Protein AF-A0A1I3L543-F1 (afdb_monomer)

Nearest PDB structures (foldseek):
  2xwn-assembly1_B  TM=4.680E-01  e=5.857E+00  Mycobacterium tuberculosis H37Rv
  4hhp-assembly1_A  TM=3.490E-01  e=5.857E+00  Trypanosoma cruzi
  3q37-assembly2_D  TM=3.887E-01  e=9.594E+00  Trypanosoma brucei brucei
  8xgm-assembly1_C  TM=2.725E-01  e=7.047E+00  Homo sapiens
  3q37-assembly1_A  TM=3.599E-01  e=8.480E+00  Trypanosoma brucei brucei

pLDDT: mean 88.29, std 12.05, range [41.5, 97.25]

Foldseek 3Di:
DPPPPVPDDPVVVLVVCLVPDQEEEAEPAQQAQDPPRRGGDCPSVVSVVVLVCQCPPNDPSSVNHDYAYEYQDPCPCCVPPVVCPPPDYHHQVPDPLSVQQVVQVVCCVSVVDDDPHSVQVSVLVVVLVVCQCVLCVVVPHDSVDDDPVVVVVSSVVCVVPDDRDD

Mean predicted aligned error: 6.09 Å

Solvent-accessible surface area (backbone atoms only — not comparable to full-atom values): 9902 Å² total; per-residue (Å²): 130,92,73,92,50,92,89,59,56,75,65,57,53,47,51,50,52,54,72,73,50,57,70,46,78,46,62,58,55,71,54,56,61,40,94,85,80,65,47,56,56,56,61,54,60,50,53,49,50,51,48,50,45,39,31,73,73,43,58,81,78,34,48,67,42,45,79,48,41,34,27,39,48,69,71,55,58,50,79,82,43,55,88,55,65,89,60,84,63,48,52,28,72,78,38,67,64,51,44,49,37,53,51,50,55,51,48,32,66,77,67,70,48,95,64,81,53,56,68,58,53,47,48,51,52,52,52,48,63,68,47,38,54,58,60,22,49,79,69,76,38,57,65,93,68,55,54,68,72,58,46,53,50,50,53,54,52,49,61,72,70,50,73,80,79,132

Secondary structure (DSSP, 8-state):
-----TTS-HHHHHHHHHHH-SEEEEE----SBPTTT--B--HHHHHHHHHHHHHHHS-HHHHT-EEEEEESSTTGGGGT-GGGTTS-EEE-TT-HHHHHHHHHHHHHHHH------HHHHHHHHHHHHHHHHHHHHHTT--TTS--HHHHHHHHHHHHHHSPPP-

Radius of gyration: 18.08 Å; Cα contacts (8 Å, |Δi|>4): 144; chains: 1; bounding box: 43×38×47 Å

Structure (mmCIF, N/CA/C/O backbone):
data_AF-A0A1I3L543-F1
#
_entry.id   AF-A0A1I3L543-F1
#
loop_
_atom_site.group_PDB
_atom_site.id
_atom_site.type_symbol
_atom_site.label_atom_id
_atom_site.label_alt_id
_atom_site.label_comp_id
_atom_site.label_asym_id
_atom_site.label_entity_id
_atom_site.label_seq_id
_atom_site.pdbx_PDB_ins_code
_atom_site.Cartn_x
_atom_site.Cartn_y
_atom_site.Cartn_z
_atom_site.occupancy
_atom_site.B_iso_or_equiv
_atom_site.auth_seq_id
_atom_site.auth_comp_id
_atom_site.auth_asym_id
_atom_site.auth_atom_id
_atom_site.pdbx_PDB_model_num
ATOM 1 N N . MET A 1 1 ? 3.046 9.656 -5.826 1.00 45.69 1 MET A N 1
ATOM 2 C CA . MET A 1 1 ? 4.264 9.902 -6.624 1.00 45.69 1 MET A CA 1
ATOM 3 C C . MET A 1 1 ? 5.334 10.471 -5.710 1.00 45.69 1 MET A C 1
ATOM 5 O O . MET A 1 1 ? 5.069 11.478 -5.062 1.00 45.69 1 MET A O 1
ATOM 9 N N . GLU A 1 2 ? 6.501 9.827 -5.621 1.00 41.50 2 GLU A N 1
ATOM 10 C CA . GLU A 1 2 ? 7.714 10.451 -5.071 1.00 41.50 2 GLU A CA 1
ATOM 11 C C . GLU A 1 2 ? 8.194 11.499 -6.085 1.00 41.50 2 GLU A C 1
ATOM 13 O O . GLU A 1 2 ? 8.937 11.207 -7.014 1.00 41.50 2 GLU A O 1
ATOM 18 N N . LEU A 1 3 ? 7.694 12.726 -5.948 1.00 44.38 3 LEU A N 1
ATOM 19 C CA . LEU A 1 3 ? 8.369 13.895 -6.497 1.00 44.38 3 LEU A CA 1
ATOM 20 C C . LEU A 1 3 ? 9.507 14.210 -5.532 1.00 44.38 3 LEU A C 1
ATOM 22 O O . LEU A 1 3 ? 9.239 14.576 -4.385 1.00 44.38 3 LEU A O 1
ATOM 26 N N . ASP A 1 4 ? 10.758 14.064 -5.957 1.00 45.69 4 ASP A N 1
ATOM 27 C CA . ASP A 1 4 ? 11.916 14.554 -5.204 1.00 45.69 4 ASP A CA 1
ATOM 28 C C . ASP A 1 4 ? 12.038 16.076 -5.385 1.00 45.69 4 ASP A C 1
ATOM 30 O O . ASP A 1 4 ? 12.954 16.604 -6.004 1.00 45.69 4 ASP A O 1
ATOM 34 N N . ASP A 1 5 ? 11.011 16.797 -4.933 1.00 52.97 5 ASP A N 1
ATOM 35 C CA . ASP A 1 5 ? 11.056 18.247 -4.811 1.00 52.97 5 ASP A CA 1
ATOM 36 C C . ASP A 1 5 ? 11.827 18.587 -3.529 1.00 52.97 5 ASP A C 1
ATOM 38 O O . ASP A 1 5 ? 11.362 18.281 -2.421 1.00 52.97 5 ASP A O 1
ATOM 42 N N . GLY A 1 6 ? 13.023 19.161 -3.691 1.00 54.59 6 GLY A N 1
ATOM 43 C CA . GLY A 1 6 ? 13.971 19.485 -2.618 1.00 54.59 6 GLY A CA 1
ATOM 44 C C . GLY A 1 6 ? 13.483 20.555 -1.632 1.00 54.59 6 GLY A C 1
ATOM 45 O O . GLY A 1 6 ? 14.184 20.857 -0.669 1.00 54.59 6 GLY A O 1
ATOM 46 N N . GLY A 1 7 ? 12.291 21.124 -1.848 1.00 60.25 7 GLY A N 1
ATOM 47 C CA . GLY A 1 7 ? 11.658 22.086 -0.943 1.00 60.25 7 GLY A CA 1
ATOM 48 C C . GLY A 1 7 ? 10.804 21.478 0.178 1.00 60.25 7 GLY A C 1
ATOM 49 O O . GLY A 1 7 ? 10.490 22.185 1.134 1.00 60.25 7 GLY A O 1
ATOM 50 N N . GLN A 1 8 ? 10.421 20.197 0.098 1.00 72.19 8 GLN A N 1
ATOM 51 C CA . GLN A 1 8 ? 9.492 19.576 1.053 1.00 72.19 8 GLN A CA 1
ATOM 52 C C . GLN A 1 8 ? 10.060 18.288 1.654 1.00 72.19 8 GLN A C 1
ATOM 54 O O . GLN A 1 8 ? 10.516 17.393 0.937 1.00 72.19 8 GLN A O 1
ATOM 59 N N . THR A 1 9 ? 9.990 18.163 2.983 1.00 86.69 9 THR A N 1
ATOM 60 C CA . THR A 1 9 ? 10.512 16.983 3.677 1.00 86.69 9 THR A CA 1
ATOM 61 C C . THR A 1 9 ? 9.711 15.727 3.313 1.00 86.69 9 THR A C 1
ATOM 63 O O . THR A 1 9 ? 8.515 15.781 3.010 1.00 86.69 9 THR A O 1
ATOM 66 N N . ARG A 1 10 ? 10.354 14.553 3.379 1.00 85.62 10 ARG A N 1
ATOM 67 C CA . ARG A 1 10 ? 9.684 13.255 3.160 1.00 85.62 10 ARG A CA 1
ATOM 68 C C . ARG A 1 10 ? 8.487 13.059 4.099 1.00 85.62 10 ARG A C 1
ATOM 70 O O . ARG A 1 10 ? 7.485 12.474 3.694 1.00 85.62 10 ARG A O 1
ATOM 77 N N . ILE A 1 11 ? 8.577 13.564 5.332 1.00 90.19 11 ILE A N 1
ATOM 78 C CA . ILE A 1 11 ? 7.502 13.434 6.318 1.00 90.19 11 ILE A CA 1
ATOM 79 C C . ILE A 1 11 ? 6.303 14.335 5.986 1.00 90.19 11 ILE A C 1
ATOM 81 O O . ILE A 1 11 ? 5.166 13.895 6.125 1.00 90.19 11 ILE A O 1
ATOM 85 N N . ASP A 1 12 ? 6.521 15.535 5.444 1.00 92.50 12 ASP A N 1
ATOM 86 C CA . ASP A 1 12 ? 5.420 16.413 5.023 1.00 92.50 12 ASP A CA 1
ATOM 87 C C . ASP A 1 12 ? 4.647 15.823 3.837 1.00 92.50 12 ASP A C 1
ATOM 89 O O . ASP A 1 12 ? 3.415 15.864 3.809 1.00 92.50 12 ASP A O 1
ATOM 93 N N . LYS A 1 13 ? 5.360 15.199 2.889 1.00 90.50 13 LYS A N 1
ATOM 94 C CA . LYS A 1 13 ? 4.741 14.451 1.781 1.00 90.50 13 LYS A CA 1
ATOM 95 C C . LYS A 1 13 ? 3.876 13.307 2.313 1.00 90.50 13 LYS A C 1
ATOM 97 O O . LYS A 1 13 ? 2.746 13.126 1.862 1.00 90.50 13 LYS A O 1
ATOM 102 N N . LEU A 1 14 ? 4.371 12.573 3.312 1.00 93.12 14 LEU A N 1
ATOM 103 C CA . LEU A 1 14 ? 3.601 11.523 3.977 1.00 93.12 14 LEU A CA 1
ATOM 104 C C . LEU A 1 14 ? 2.339 12.083 4.652 1.00 93.12 14 LEU A C 1
ATOM 106 O O . LEU A 1 14 ? 1.269 11.497 4.499 1.00 93.12 14 LEU A O 1
ATOM 110 N N . TYR A 1 15 ? 2.428 13.212 5.361 1.00 95.19 15 TYR A N 1
ATOM 111 C CA . TYR A 1 15 ? 1.254 13.850 5.966 1.00 95.19 15 TYR A CA 1
ATOM 112 C C . TYR A 1 15 ? 0.210 14.247 4.922 1.00 95.19 15 TYR A C 1
ATOM 114 O O . TYR A 1 15 ? -0.976 14.002 5.143 1.00 95.19 15 TYR A O 1
ATOM 122 N N . GLY A 1 16 ? 0.636 14.795 3.780 1.00 94.75 16 GLY A N 1
ATOM 123 C CA . GLY A 1 16 ? -0.250 15.094 2.652 1.00 94.75 16 GLY A CA 1
ATOM 124 C C . GLY A 1 16 ? -0.967 13.843 2.139 1.00 94.75 16 GLY A C 1
ATOM 125 O O . GLY A 1 16 ? -2.198 13.795 2.124 1.00 94.75 16 GLY A O 1
ATOM 126 N N . LEU A 1 17 ? -0.210 12.782 1.835 1.00 95.00 17 LEU A N 1
ATOM 127 C CA . LEU A 1 17 ? -0.760 11.504 1.368 1.00 95.00 17 LEU A CA 1
ATOM 128 C C . LEU A 1 17 ? -1.741 10.892 2.373 1.00 95.00 17 LEU A C 1
ATOM 130 O O . LEU A 1 17 ? -2.828 10.459 1.986 1.00 95.00 17 LEU A O 1
ATOM 134 N N . ILE A 1 18 ? -1.389 10.876 3.664 1.00 96.00 18 ILE A N 1
ATOM 135 C CA . ILE A 1 18 ? -2.283 10.406 4.728 1.00 96.00 18 ILE A CA 1
ATOM 136 C C . ILE A 1 18 ? -3.527 11.285 4.784 1.00 96.00 18 ILE A C 1
ATOM 138 O O . ILE A 1 18 ? -4.621 10.748 4.922 1.00 96.00 18 ILE A O 1
ATOM 142 N N . GLY A 1 19 ? -3.400 12.606 4.671 1.00 95.75 19 GLY A N 1
ATOM 143 C CA . GLY A 1 19 ? -4.522 13.540 4.700 1.00 95.75 19 GLY A CA 1
ATOM 144 C C . GLY A 1 19 ? -5.549 13.269 3.599 1.00 95.75 19 GLY A C 1
ATOM 145 O O . GLY A 1 19 ? -6.750 13.252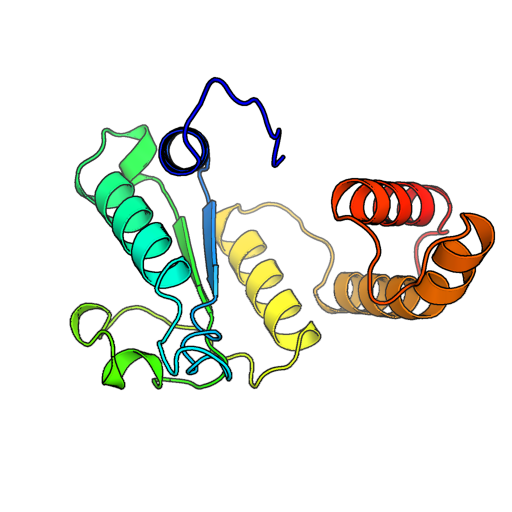 3.885 1.00 95.75 19 GLY A O 1
ATOM 146 N N . GLU A 1 20 ? -5.072 12.993 2.386 1.00 95.12 20 GLU A N 1
ATOM 147 C CA . GLU A 1 20 ? -5.875 12.822 1.168 1.00 95.12 20 GLU A CA 1
ATOM 148 C C . GLU A 1 20 ? -6.433 11.403 0.984 1.00 95.12 20 GLU A C 1
ATOM 150 O O . GLU A 1 20 ? -7.505 11.217 0.400 1.00 95.12 20 GLU A O 1
ATOM 155 N N . CYS A 1 21 ? -5.749 10.373 1.490 1.00 94.62 21 CYS A N 1
ATOM 156 C CA . CYS A 1 21 ? -6.154 8.994 1.243 1.00 94.62 21 CYS A CA 1
ATOM 157 C C . CYS A 1 21 ? -7.307 8.536 2.158 1.00 94.62 21 CYS A C 1
ATOM 159 O O . CYS A 1 21 ? -7.366 8.804 3.362 1.00 94.62 21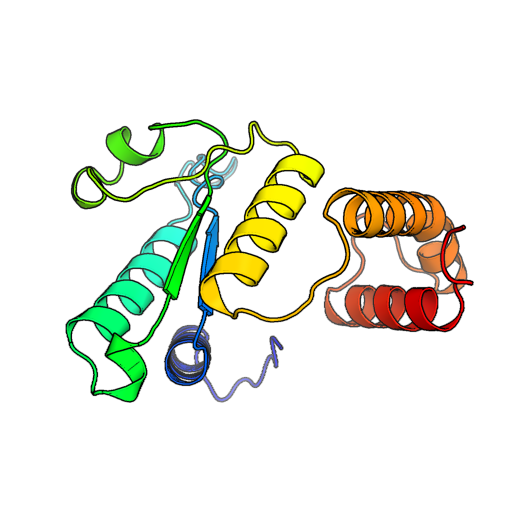 CYS A O 1
ATOM 161 N N . ARG A 1 22 ? -8.256 7.778 1.599 1.00 94.75 22 ARG A N 1
ATOM 162 C CA . ARG A 1 22 ? -9.336 7.132 2.374 1.00 94.75 22 ARG A CA 1
ATOM 163 C C . ARG A 1 22 ? -8.960 5.730 2.861 1.00 94.75 22 ARG A C 1
ATOM 165 O O . ARG A 1 22 ? -9.507 5.247 3.855 1.00 94.75 22 ARG A O 1
ATOM 172 N N . TYR A 1 23 ? -8.063 5.069 2.143 1.00 96.56 23 TYR A N 1
ATOM 173 C CA . TYR A 1 23 ? -7.689 3.675 2.339 1.00 96.56 23 TYR A CA 1
ATOM 174 C C . TYR A 1 23 ? -6.187 3.607 2.605 1.00 96.56 23 TYR A C 1
ATOM 176 O O . TYR A 1 23 ? -5.416 4.135 1.811 1.00 96.56 23 TYR A O 1
ATOM 184 N N . GLY A 1 24 ? -5.796 2.981 3.713 1.00 95.75 24 GLY A N 1
ATOM 185 C CA . GLY A 1 24 ? -4.404 2.694 4.049 1.00 95.75 24 GLY A CA 1
ATOM 186 C C . GLY A 1 24 ? -4.167 1.193 3.997 1.00 95.75 24 GLY A C 1
ATOM 187 O O . GLY A 1 24 ? -4.933 0.431 4.589 1.00 95.75 24 GLY A O 1
ATOM 188 N N . ILE A 1 25 ? -3.132 0.771 3.279 1.00 95.94 25 ILE A N 1
ATOM 189 C CA . ILE A 1 25 ? -2.664 -0.615 3.239 1.00 95.94 25 ILE A CA 1
ATOM 190 C C . ILE A 1 25 ? -1.217 -0.574 3.711 1.00 95.94 25 ILE A C 1
ATOM 192 O O . ILE A 1 25 ? -0.380 0.035 3.051 1.00 95.94 25 ILE A O 1
ATOM 196 N N . HIS A 1 26 ? -0.938 -1.172 4.865 1.00 93.75 26 HIS A N 1
ATOM 197 C CA . HIS A 1 26 ? 0.395 -1.160 5.463 1.00 93.75 26 HIS A CA 1
ATOM 198 C C . HIS A 1 26 ? 0.915 -2.585 5.580 1.00 93.75 26 HIS A C 1
ATOM 200 O O . HIS A 1 26 ? 0.293 -3.417 6.236 1.00 93.75 26 HIS A O 1
ATOM 206 N N . ASP A 1 27 ? 2.062 -2.853 4.965 1.00 92.19 27 ASP A N 1
ATOM 207 C CA . ASP A 1 27 ? 2.781 -4.114 5.109 1.00 92.19 27 ASP A CA 1
ATOM 208 C C . ASP A 1 27 ? 3.914 -3.961 6.138 1.00 92.19 27 ASP A C 1
ATOM 210 O O . ASP A 1 27 ? 4.853 -3.190 5.942 1.00 92.19 27 ASP A O 1
ATOM 214 N N . LEU A 1 28 ? 3.806 -4.679 7.258 1.00 90.44 28 LEU A N 1
ATOM 215 C CA . LEU A 1 28 ? 4.760 -4.656 8.371 1.00 90.44 28 LEU A CA 1
ATOM 216 C C . LEU A 1 28 ? 5.836 -5.748 8.267 1.00 90.44 28 LEU A C 1
ATOM 218 O O . LEU A 1 28 ? 6.602 -5.951 9.208 1.00 90.44 28 LEU A O 1
ATOM 222 N N . SER A 1 29 ? 5.920 -6.450 7.137 1.00 88.12 29 SER A N 1
ATOM 223 C CA . SER A 1 29 ? 6.830 -7.586 6.968 1.00 88.12 29 SER A CA 1
ATOM 224 C C . SER A 1 29 ? 8.301 -7.199 7.117 1.00 88.12 29 SER A C 1
ATOM 226 O O . SER A 1 29 ? 9.078 -7.932 7.729 1.00 88.12 29 SER A O 1
ATOM 228 N N . ARG A 1 30 ? 8.697 -6.025 6.609 1.00 82.25 30 ARG A N 1
ATOM 229 C CA . ARG A 1 30 ? 10.101 -5.580 6.559 1.00 82.25 30 ARG A CA 1
ATOM 230 C C . ARG A 1 30 ? 10.573 -4.903 7.851 1.00 82.25 30 ARG A C 1
ATOM 232 O O . ARG A 1 30 ? 10.971 -3.742 7.843 1.00 82.25 30 ARG A O 1
ATOM 239 N N . THR A 1 31 ? 10.546 -5.646 8.951 1.00 77.25 31 THR A N 1
ATOM 240 C CA . THR A 1 31 ? 11.101 -5.253 10.266 1.00 77.25 31 THR A CA 1
ATOM 241 C C . THR A 1 31 ? 12.381 -6.009 10.627 1.00 77.25 31 THR A C 1
ATOM 243 O O . THR A 1 31 ? 12.775 -6.070 11.789 1.00 77.25 31 THR A O 1
ATOM 246 N N . GLU A 1 32 ? 13.023 -6.612 9.631 1.00 76.94 32 GLU A N 1
ATOM 247 C CA . GLU A 1 32 ? 14.293 -7.320 9.785 1.00 76.94 32 GLU A CA 1
ATOM 248 C C . G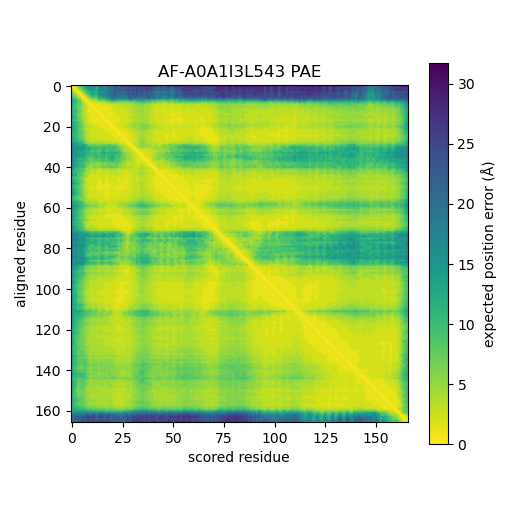LU A 1 32 ? 15.457 -6.335 9.921 1.00 76.94 32 GLU A C 1
ATOM 250 O O . GLU A 1 32 ? 15.354 -5.172 9.515 1.00 76.94 32 GLU A O 1
ATOM 255 N N . LEU A 1 33 ? 16.542 -6.807 10.534 1.00 83.69 33 LEU A N 1
ATOM 256 C CA . LEU A 1 33 ? 17.771 -6.038 10.676 1.00 83.69 33 LEU A CA 1
ATOM 257 C C . LEU A 1 33 ? 18.430 -5.899 9.307 1.00 83.69 33 LEU A C 1
ATOM 259 O O . LEU A 1 33 ? 18.473 -6.860 8.542 1.00 83.69 33 LEU A O 1
ATOM 263 N N . ASP A 1 34 ? 18.935 -4.712 8.998 1.00 81.94 34 ASP A N 1
ATOM 264 C CA . ASP A 1 34 ? 19.748 -4.527 7.804 1.00 81.94 34 ASP A CA 1
ATOM 265 C C . ASP A 1 34 ? 21.173 -5.071 8.008 1.00 81.94 34 ASP A C 1
ATOM 267 O O . ASP A 1 34 ? 21.703 -5.052 9.120 1.00 81.94 34 ASP A O 1
ATOM 271 N N . ASP A 1 35 ? 21.823 -5.510 6.929 1.00 83.19 35 ASP A N 1
ATOM 272 C CA . ASP A 1 35 ? 23.149 -6.136 7.011 1.00 83.19 35 ASP A CA 1
ATOM 273 C C . ASP A 1 35 ? 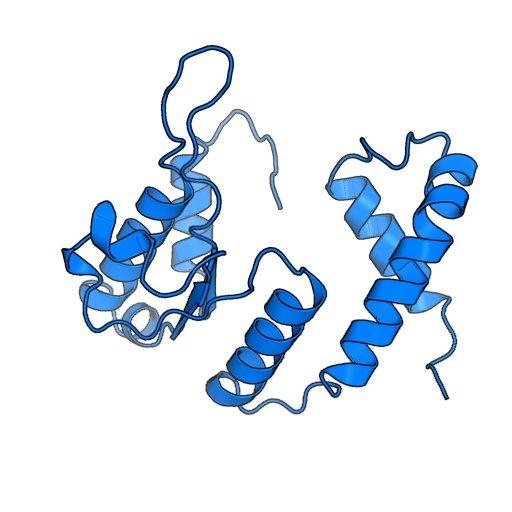24.251 -5.183 7.503 1.00 83.19 35 ASP A C 1
ATOM 275 O O . ASP A 1 35 ? 25.242 -5.637 8.074 1.00 83.19 35 ASP A O 1
ATOM 279 N N . VAL A 1 36 ? 24.086 -3.867 7.317 1.00 87.94 36 VAL A N 1
ATOM 280 C CA . VAL A 1 36 ? 25.134 -2.864 7.565 1.00 87.94 36 VAL A CA 1
ATOM 281 C C . VAL A 1 36 ? 25.096 -2.350 9.001 1.00 87.94 36 VAL A C 1
ATOM 283 O O . VAL A 1 36 ? 26.109 -2.369 9.698 1.00 87.94 36 VAL A O 1
ATOM 286 N N . TYR A 1 37 ? 23.939 -1.870 9.444 1.00 86.38 37 TYR A N 1
ATOM 287 C CA . TYR A 1 37 ? 23.747 -1.226 10.739 1.00 86.38 37 TYR A CA 1
ATOM 288 C C . TYR A 1 37 ? 23.110 -2.156 11.769 1.00 86.38 37 TYR A 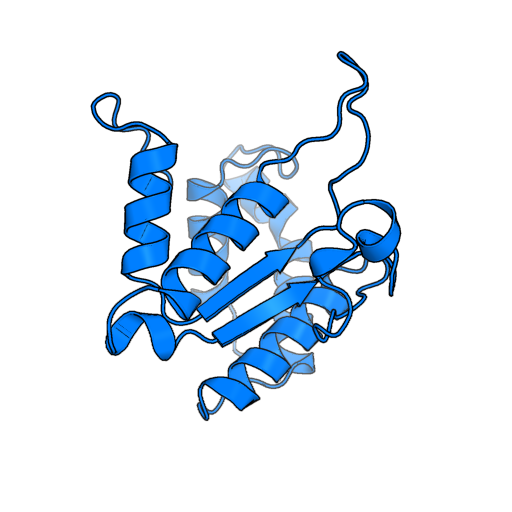C 1
ATOM 290 O O . TYR A 1 37 ? 23.127 -1.825 12.954 1.00 86.38 37 TYR A O 1
ATOM 298 N N . GLN A 1 38 ? 22.596 -3.320 11.350 1.00 87.88 38 GLN A N 1
ATOM 299 C CA . GLN A 1 38 ? 21.903 -4.279 12.212 1.00 87.88 38 GLN A CA 1
ATOM 300 C C . GLN A 1 38 ? 20.727 -3.631 12.958 1.00 87.88 38 GLN A C 1
ATOM 302 O O . GLN A 1 38 ? 20.479 -3.921 14.131 1.00 87.88 38 GLN A O 1
ATOM 307 N N . LEU A 1 39 ? 19.999 -2.733 12.283 1.00 83.62 39 LEU A N 1
ATOM 308 C CA . LEU A 1 39 ? 18.848 -2.027 12.840 1.00 83.62 39 LEU A CA 1
ATOM 309 C C . LEU A 1 39 ? 17.579 -2.316 12.024 1.00 83.62 39 LEU A C 1
ATOM 311 O O . LEU A 1 39 ? 17.623 -2.397 10.796 1.00 83.62 39 LEU A O 1
ATOM 315 N N . PRO A 1 40 ? 16.413 -2.448 12.678 1.00 82.00 40 PRO A N 1
ATOM 316 C CA . PRO A 1 40 ? 15.153 -2.601 11.966 1.00 82.00 40 PRO A CA 1
ATOM 317 C C . PRO A 1 40 ? 14.716 -1.270 11.340 1.00 82.00 40 PRO A C 1
ATOM 319 O O . PRO A 1 40 ? 14.806 -0.202 11.953 1.00 82.00 40 PRO A O 1
ATOM 322 N N . ARG A 1 41 ? 14.158 -1.324 10.126 1.00 81.44 41 ARG A N 1
ATOM 323 C CA . ARG A 1 41 ? 13.510 -0.155 9.511 1.00 81.44 41 ARG A CA 1
ATOM 324 C C . ARG A 1 41 ? 12.118 0.052 10.107 1.00 81.44 41 ARG A C 1
ATOM 326 O O . ARG A 1 41 ? 11.227 -0.772 9.931 1.00 81.44 41 ARG A O 1
ATOM 333 N N . PHE A 1 42 ? 11.904 1.196 10.752 1.00 85.94 42 PHE A N 1
ATOM 334 C CA . PHE A 1 42 ? 10.624 1.537 11.391 1.00 85.94 42 PHE A CA 1
ATOM 335 C C . PHE A 1 42 ? 9.693 2.414 10.545 1.00 85.94 42 PHE A C 1
ATOM 337 O O . PHE A 1 42 ? 8.679 2.888 11.053 1.00 85.94 42 PHE A O 1
ATOM 344 N N . ASN A 1 43 ? 9.981 2.600 9.254 1.00 87.81 43 ASN A N 1
ATOM 345 C CA . ASN A 1 43 ? 9.169 3.459 8.386 1.00 87.81 43 ASN A CA 1
ATOM 346 C C . ASN A 1 43 ? 7.707 2.987 8.313 1.00 87.81 43 ASN A C 1
ATOM 348 O O . ASN A 1 43 ? 6.806 3.771 8.584 1.00 87.81 43 ASN A O 1
ATOM 352 N N . MET A 1 44 ? 7.462 1.698 8.045 1.00 88.75 44 MET A N 1
ATOM 353 C CA . MET A 1 44 ? 6.093 1.170 7.948 1.00 88.75 44 MET A CA 1
ATOM 354 C C . MET A 1 44 ? 5.319 1.266 9.282 1.00 88.75 44 MET A C 1
ATOM 356 O O . MET A 1 44 ? 4.175 1.727 9.262 1.00 88.75 44 MET A O 1
ATOM 360 N N . PRO A 1 45 ? 5.911 0.923 10.449 1.00 89.00 45 PRO A N 1
ATOM 361 C CA . PRO A 1 45 ? 5.309 1.217 11.753 1.00 89.00 45 PRO A CA 1
ATOM 362 C C . PRO A 1 45 ? 5.014 2.702 12.011 1.00 89.00 45 PRO A C 1
ATOM 364 O O . PRO A 1 45 ? 3.940 3.023 12.522 1.00 89.00 45 PRO A O 1
ATOM 367 N N . LEU A 1 46 ? 5.927 3.609 11.649 1.00 90.81 46 LEU A N 1
ATOM 368 C CA . LEU A 1 46 ? 5.730 5.054 11.800 1.00 90.81 46 LEU A CA 1
ATOM 369 C C . LEU A 1 46 ? 4.539 5.538 10.961 1.00 90.81 46 LEU A C 1
ATOM 371 O O . LEU A 1 46 ? 3.648 6.210 11.481 1.00 90.81 46 LEU A O 1
ATOM 375 N N . GLU A 1 47 ? 4.495 5.156 9.684 1.00 93.69 47 GLU A N 1
ATOM 376 C CA . GLU A 1 47 ? 3.401 5.488 8.766 1.00 93.69 47 GLU A CA 1
ATOM 377 C C . GLU A 1 47 ? 2.053 4.958 9.271 1.00 93.69 47 GLU A C 1
ATOM 379 O O . GLU A 1 47 ? 1.061 5.690 9.278 1.00 93.69 47 GLU A O 1
ATOM 384 N N . LEU A 1 48 ? 2.021 3.711 9.754 1.00 93.19 48 LEU A N 1
ATOM 385 C CA . LEU A 1 48 ? 0.831 3.107 10.354 1.00 93.19 48 LEU A CA 1
ATOM 386 C C . LEU A 1 48 ? 0.360 3.893 11.586 1.00 93.19 48 LEU A C 1
ATOM 388 O O . LEU A 1 48 ? -0.832 4.180 11.715 1.00 93.19 48 LEU A O 1
ATOM 392 N N . GLY A 1 49 ? 1.280 4.268 12.478 1.00 93.62 49 GLY A N 1
ATOM 393 C CA . GLY A 1 49 ? 0.972 5.063 13.667 1.00 93.62 49 GLY A CA 1
ATOM 394 C C . GLY A 1 49 ? 0.358 6.419 13.314 1.00 93.62 49 GLY A C 1
ATOM 395 O O . GLY A 1 49 ? -0.673 6.800 13.873 1.00 93.62 49 GLY A O 1
ATOM 396 N N . LEU A 1 50 ? 0.929 7.116 12.328 1.00 95.94 50 LEU A N 1
ATOM 397 C CA . LEU A 1 50 ? 0.400 8.385 11.824 1.00 95.94 50 LEU A CA 1
ATOM 398 C C . LEU A 1 50 ? -0.986 8.218 11.188 1.00 95.94 50 LEU A C 1
ATOM 400 O O . LEU A 1 50 ? -1.891 9.011 11.461 1.00 95.94 50 LEU A O 1
ATOM 404 N N . PHE A 1 51 ? -1.192 7.162 10.396 1.00 96.81 51 PHE A N 1
ATOM 405 C CA . PHE A 1 51 ? -2.484 6.863 9.779 1.00 96.81 51 PHE A CA 1
ATOM 406 C C . PHE A 1 51 ? -3.567 6.567 10.828 1.00 96.81 51 PHE A C 1
ATOM 408 O O . PHE A 1 51 ? -4.691 7.076 10.740 1.00 96.81 51 PHE A O 1
ATOM 415 N N . LEU A 1 52 ? -3.235 5.774 11.852 1.00 95.38 52 LEU A N 1
ATOM 416 C CA . LEU A 1 52 ? -4.115 5.485 12.986 1.00 95.38 52 LEU A CA 1
ATOM 417 C C . LEU A 1 52 ? -4.430 6.744 13.795 1.00 95.38 52 LEU A C 1
ATOM 419 O O . LEU A 1 52 ? -5.592 6.966 14.141 1.00 95.38 52 LEU A O 1
ATOM 423 N N . GLY A 1 53 ? -3.429 7.589 14.044 1.00 95.88 53 GLY A N 1
ATOM 424 C CA . GLY A 1 53 ? -3.596 8.880 14.704 1.00 95.88 53 GLY A CA 1
ATOM 425 C C . GLY A 1 53 ? -4.561 9.786 13.940 1.00 95.88 53 GLY A C 1
ATOM 426 O O . GLY A 1 53 ? -5.545 10.257 14.512 1.00 95.88 53 GLY A O 1
ATOM 427 N N . ALA A 1 54 ? -4.357 9.944 12.628 1.00 97.25 54 ALA A N 1
ATOM 428 C CA . ALA A 1 54 ? -5.263 10.698 11.764 1.00 97.25 54 ALA A CA 1
ATOM 429 C C . ALA A 1 54 ? -6.690 10.131 11.822 1.00 97.25 54 ALA A C 1
ATOM 431 O O . ALA A 1 54 ? -7.652 10.876 12.012 1.00 97.25 54 ALA A O 1
ATOM 432 N N . LYS A 1 55 ? -6.842 8.804 11.748 1.00 96.31 55 LYS A N 1
ATOM 433 C CA . LYS A 1 55 ? -8.144 8.136 11.866 1.00 96.31 55 LYS A CA 1
ATOM 434 C C . LYS A 1 55 ? -8.812 8.354 13.231 1.00 96.31 55 LYS A C 1
ATOM 436 O O . LYS A 1 55 ? -10.036 8.464 13.293 1.00 96.31 55 LYS A O 1
ATOM 441 N N . ARG A 1 56 ? -8.049 8.360 14.325 1.00 96.12 56 ARG A N 1
ATOM 442 C CA . ARG A 1 56 ? -8.577 8.411 15.698 1.00 96.12 56 ARG A CA 1
ATOM 443 C C . ARG A 1 56 ? -8.890 9.826 16.176 1.00 96.12 56 ARG A C 1
ATOM 445 O O . ARG A 1 56 ? -9.847 9.992 16.938 1.00 96.12 56 ARG A O 1
ATOM 452 N N . PHE A 1 57 ? -8.066 10.793 15.780 1.00 97.00 57 PHE A N 1
ATOM 453 C CA . PHE A 1 57 ? -8.067 12.158 16.312 1.00 97.00 57 PHE A CA 1
ATOM 454 C C . PHE A 1 57 ? -8.394 13.228 15.264 1.00 97.00 57 PHE A C 1
ATOM 456 O O . PHE A 1 57 ? -8.658 14.369 15.629 1.00 97.00 57 PHE A O 1
ATOM 463 N N . GLY A 1 58 ? -8.393 12.886 13.974 1.00 95.12 58 GLY A N 1
ATOM 464 C CA . GLY A 1 58 ? -8.772 13.810 12.912 1.00 95.12 58 GLY A CA 1
ATOM 465 C C . GLY A 1 58 ? -10.284 14.047 12.817 1.00 95.12 58 GLY A C 1
ATOM 466 O O . GLY A 1 58 ? -11.096 13.384 13.463 1.00 95.12 58 GLY A O 1
ATOM 467 N N . GLY A 1 59 ? -10.667 15.001 11.964 1.00 94.56 59 GLY A N 1
ATOM 468 C CA . GLY A 1 59 ? -12.070 15.343 11.712 1.00 94.56 59 GLY A CA 1
ATOM 469 C C . GLY A 1 59 ? -12.865 14.241 10.997 1.00 94.56 59 GLY A C 1
ATOM 470 O O . GLY A 1 59 ? -12.368 13.153 10.705 1.00 94.56 59 GLY A O 1
ATOM 471 N N . GLN A 1 60 ? -14.118 14.548 10.651 1.00 90.75 60 GLN A N 1
ATOM 472 C CA . GLN A 1 60 ? -15.078 13.581 10.098 1.00 90.75 60 GLN A CA 1
ATOM 473 C C . GLN A 1 60 ? -14.575 12.852 8.835 1.00 90.75 60 GLN A C 1
ATOM 475 O O . GLN A 1 60 ? -14.840 11.664 8.659 1.00 90.75 60 GLN A O 1
ATOM 480 N N . GLY A 1 61 ? -13.803 13.530 7.977 1.00 91.81 61 GLY A N 1
ATOM 481 C CA . GLY A 1 61 ? -13.183 12.900 6.806 1.00 91.81 61 GLY A CA 1
ATOM 482 C C . GLY A 1 61 ? -12.106 11.870 7.166 1.00 91.81 61 GLY A C 1
ATOM 483 O O . GLY A 1 61 ? -11.998 10.828 6.523 1.00 91.81 61 GLY A O 1
ATOM 484 N N . GLN A 1 62 ? -11.344 12.117 8.234 1.00 96.88 62 GLN A N 1
ATOM 485 C CA . GLN A 1 62 ? -10.245 11.252 8.660 1.00 96.88 62 GLN A CA 1
ATOM 486 C C . GLN A 1 62 ? -10.762 10.020 9.425 1.00 96.88 62 GLN A C 1
ATOM 488 O O . GLN A 1 62 ? -10.279 8.907 9.210 1.00 96.88 62 GLN A O 1
ATOM 493 N N . SER A 1 63 ? -11.809 10.164 10.245 1.00 95.62 63 SER A N 1
ATOM 494 C CA . SER A 1 63 ? -12.395 9.036 10.992 1.00 95.62 63 SER A CA 1
ATOM 495 C C . SER A 1 63 ? -12.987 7.945 10.086 1.00 95.62 63 SER A C 1
ATOM 497 O O . SER A 1 63 ? -12.988 6.752 10.430 1.00 95.62 63 SER A O 1
ATOM 499 N N . ALA A 1 64 ? -13.399 8.327 8.873 1.00 94.81 64 ALA A N 1
ATOM 500 C CA . ALA A 1 64 ? -13.906 7.435 7.837 1.00 94.81 64 ALA A CA 1
ATOM 501 C C . ALA A 1 64 ? -12.834 6.550 7.175 1.00 94.81 64 ALA A C 1
ATOM 503 O O . ALA A 1 64 ? -13.201 5.629 6.434 1.00 94.81 64 ALA A O 1
ATOM 504 N N . LYS A 1 65 ? -11.540 6.764 7.454 1.00 96.81 65 LYS A N 1
ATOM 505 C CA . LYS A 1 65 ? -10.458 5.939 6.902 1.00 96.81 65 LYS A CA 1
ATOM 506 C C . LYS A 1 65 ? -10.671 4.452 7.161 1.00 96.81 65 LYS A C 1
ATOM 508 O O . LYS A 1 65 ? -11.243 4.053 8.186 1.00 96.81 65 LYS A O 1
ATOM 513 N N . ARG A 1 66 ? -10.222 3.616 6.231 1.00 96.12 66 ARG A N 1
ATOM 514 C CA . ARG A 1 66 ? -10.184 2.156 6.385 1.00 96.12 66 ARG A CA 1
ATOM 515 C C . ARG A 1 66 ? -8.748 1.690 6.250 1.00 96.12 66 ARG A C 1
ATOM 517 O O . ARG A 1 66 ? -7.992 2.261 5.472 1.00 96.12 66 ARG A O 1
ATOM 524 N N . LEU A 1 67 ? -8.410 0.676 7.030 1.00 95.56 67 LEU A N 1
ATOM 525 C CA . LEU A 1 67 ? -7.059 0.168 7.165 1.00 95.56 67 LEU A CA 1
ATOM 526 C C . LEU A 1 67 ? -7.037 -1.337 6.887 1.00 95.56 67 LEU A C 1
ATOM 528 O O . LEU A 1 67 ? -7.899 -2.061 7.388 1.00 95.56 67 LEU A O 1
ATOM 532 N N . LEU A 1 68 ? -6.061 -1.766 6.096 1.00 95.69 68 LEU A N 1
ATOM 533 C CA . LEU A 1 68 ? -5.606 -3.144 5.973 1.00 95.69 68 LEU A CA 1
ATOM 534 C C . LEU A 1 68 ? -4.170 -3.204 6.484 1.00 95.69 68 LEU A C 1
ATOM 536 O O . LEU A 1 68 ? -3.342 -2.389 6.073 1.00 95.69 68 LEU A O 1
ATOM 540 N N . ILE A 1 69 ? -3.877 -4.171 7.351 1.00 93.75 69 ILE A N 1
ATOM 541 C CA . ILE A 1 69 ? -2.510 -4.441 7.793 1.00 93.75 69 ILE A CA 1
ATOM 542 C C . ILE A 1 69 ? -2.111 -5.834 7.313 1.00 93.75 69 ILE A C 1
ATOM 544 O O . ILE A 1 69 ? -2.854 -6.799 7.507 1.00 93.75 69 ILE A O 1
ATOM 548 N N . LEU A 1 70 ? -0.948 -5.915 6.679 1.00 94.00 70 LEU A N 1
ATOM 549 C CA . LEU A 1 70 ? -0.329 -7.119 6.142 1.00 94.00 70 LEU A CA 1
ATOM 550 C C . LEU A 1 70 ? 0.970 -7.426 6.906 1.00 94.00 70 LEU A C 1
ATOM 552 O O . LEU A 1 70 ? 1.634 -6.514 7.395 1.00 94.00 70 LEU A O 1
ATOM 556 N N . ASP A 1 71 ? 1.327 -8.703 7.006 1.00 92.25 71 ASP A N 1
ATOM 557 C CA . ASP A 1 71 ? 2.616 -9.183 7.537 1.00 92.25 71 ASP A CA 1
ATOM 558 C C . ASP A 1 71 ? 2.938 -10.535 6.872 1.00 92.25 71 ASP A C 1
ATOM 560 O O . ASP A 1 71 ? 2.029 -11.243 6.430 1.00 92.25 71 ASP A O 1
ATOM 564 N N . VAL A 1 72 ? 4.208 -10.932 6.821 1.00 90.75 72 VAL A N 1
ATOM 565 C CA . VAL A 1 72 ? 4.633 -12.255 6.340 1.00 90.75 72 VAL A CA 1
ATOM 566 C C . VAL A 1 72 ? 4.071 -13.355 7.230 1.00 90.75 72 VAL A C 1
ATOM 568 O O . VAL A 1 72 ? 3.621 -14.376 6.734 1.00 90.75 72 VAL A O 1
ATOM 571 N N . GLY A 1 73 ? 4.041 -13.142 8.546 1.00 83.12 73 GLY A N 1
ATOM 572 C CA . GLY A 1 73 ? 3.569 -14.131 9.510 1.00 83.12 73 GLY A CA 1
ATOM 573 C C . GLY A 1 73 ? 2.396 -13.612 10.325 1.00 83.12 73 GLY A C 1
ATOM 574 O O . GLY A 1 73 ? 2.420 -12.487 10.827 1.00 83.12 73 GLY A O 1
ATOM 575 N N . ARG A 1 74 ? 1.380 -14.454 10.546 1.00 70.94 74 ARG A N 1
ATOM 576 C CA . ARG A 1 74 ? 0.333 -14.125 11.524 1.00 70.94 74 ARG A CA 1
ATOM 577 C C . ARG A 1 74 ? 0.963 -13.936 12.905 1.00 70.94 74 ARG A C 1
ATOM 579 O O . ARG A 1 74 ? 1.784 -14.742 13.334 1.00 70.94 74 ARG A O 1
ATOM 586 N N . TYR A 1 75 ? 0.561 -12.869 13.594 1.00 72.38 75 TYR A N 1
ATOM 587 C CA . TYR A 1 75 ? 0.976 -12.531 14.962 1.00 72.38 75 TYR A CA 1
ATOM 588 C C . TYR A 1 75 ? 2.460 -12.170 15.165 1.00 72.38 75 TYR A C 1
ATOM 590 O O . TYR A 1 75 ? 2.835 -11.839 16.289 1.00 72.38 75 TYR A O 1
ATOM 598 N N . ARG A 1 76 ? 3.305 -12.149 14.119 1.00 79.62 76 ARG A N 1
ATOM 599 C CA . ARG A 1 76 ? 4.725 -11.757 14.234 1.00 79.62 76 ARG A CA 1
ATOM 600 C C . ARG A 1 76 ? 4.866 -10.344 14.806 1.00 79.62 76 ARG A C 1
ATOM 602 O O . ARG A 1 76 ? 5.642 -10.139 15.738 1.00 79.62 76 ARG A O 1
ATOM 609 N N . TYR A 1 77 ? 4.041 -9.418 14.325 1.00 73.69 77 TYR A N 1
ATOM 610 C CA . TYR A 1 77 ? 3.938 -8.052 14.836 1.00 73.69 77 TYR A CA 1
ATOM 611 C C . TYR A 1 77 ? 3.683 -7.930 16.341 1.00 73.69 77 TYR A C 1
ATOM 613 O O . TYR A 1 77 ? 4.179 -6.986 16.944 1.00 73.69 77 TYR A O 1
ATOM 621 N N . GLN A 1 78 ? 2.991 -8.876 16.989 1.00 75.50 78 GLN A N 1
ATOM 622 C CA . GLN A 1 78 ? 2.727 -8.792 18.435 1.00 75.50 78 GLN A CA 1
ATOM 623 C C . GLN A 1 78 ? 4.016 -8.825 19.262 1.00 75.50 78 GLN A C 1
ATOM 625 O O . GLN A 1 78 ? 4.038 -8.349 20.393 1.00 75.50 78 GLN A O 1
ATOM 630 N N . ARG A 1 79 ? 5.103 -9.355 18.689 1.00 76.50 79 ARG A N 1
ATOM 631 C CA . ARG A 1 79 ? 6.419 -9.400 19.330 1.00 76.50 79 ARG A CA 1
ATOM 632 C C . ARG A 1 79 ? 7.116 -8.041 19.363 1.00 76.50 79 ARG A C 1
ATOM 634 O O . ARG A 1 79 ? 8.029 -7.877 20.163 1.00 76.50 79 ARG A O 1
ATOM 641 N N . PHE A 1 80 ? 6.726 -7.102 18.498 1.00 74.69 80 PHE A N 1
ATOM 642 C CA . PHE A 1 80 ? 7.384 -5.796 18.377 1.00 74.69 80 PHE A CA 1
ATOM 643 C C . PHE A 1 80 ? 6.426 -4.590 18.432 1.00 74.69 80 PHE A C 1
ATOM 645 O O . PHE A 1 80 ? 6.896 -3.474 18.620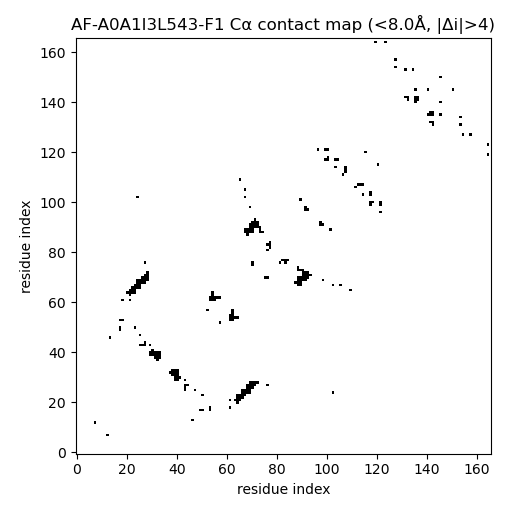 1.00 74.69 80 PHE A O 1
ATOM 652 N N . ILE A 1 81 ? 5.104 -4.792 18.334 1.00 75.88 81 ILE A N 1
ATOM 653 C CA . ILE A 1 81 ? 4.056 -3.777 18.550 1.00 75.88 81 ILE A CA 1
ATOM 654 C C . ILE A 1 81 ? 2.834 -4.431 19.219 1.00 75.88 81 ILE A C 1
ATOM 656 O O . ILE A 1 81 ? 1.832 -4.751 18.573 1.00 75.88 81 ILE A O 1
ATOM 660 N N . SER A 1 82 ? 2.908 -4.645 20.535 1.00 77.00 82 SER A N 1
ATOM 661 C CA . SER A 1 82 ? 1.828 -5.273 21.312 1.00 77.00 82 SER A CA 1
ATOM 662 C C . SER A 1 82 ? 0.526 -4.468 21.308 1.00 77.00 82 SER A C 1
ATOM 664 O O . SER A 1 82 ? -0.545 -5.058 21.392 1.00 77.00 82 SER A O 1
ATOM 666 N N . ASP A 1 83 ? 0.592 -3.144 21.154 1.00 81.19 83 ASP A N 1
ATOM 667 C CA . ASP A 1 83 ? -0.590 -2.267 21.140 1.00 81.19 83 ASP A CA 1
ATOM 668 C C . ASP A 1 83 ? -1.496 -2.471 19.914 1.00 81.19 83 ASP A C 1
ATOM 670 O O . ASP A 1 83 ? -2.651 -2.051 19.916 1.00 81.19 83 ASP A O 1
ATOM 674 N N . LEU A 1 84 ? -1.006 -3.153 18.871 1.00 77.06 84 LEU A N 1
ATOM 675 C CA . LEU A 1 84 ? -1.819 -3.577 17.725 1.00 77.06 84 LEU A CA 1
ATOM 676 C C . LEU A 1 84 ? -2.541 -4.913 17.982 1.00 77.06 84 LEU A C 1
ATOM 678 O O . LEU A 1 84 ? -3.203 -5.448 17.084 1.00 77.06 84 LEU A O 1
ATOM 682 N N . ALA A 1 85 ? -2.414 -5.494 19.180 1.00 71.12 85 ALA A N 1
ATOM 683 C CA . ALA A 1 85 ? -3.172 -6.677 19.565 1.00 71.12 85 ALA A CA 1
ATOM 684 C C . ALA A 1 85 ? -4.680 -6.389 19.479 1.00 71.12 85 ALA A C 1
ATOM 686 O O . ALA A 1 85 ? -5.185 -5.413 20.027 1.00 71.12 85 ALA A O 1
ATOM 687 N N . GLY A 1 86 ? -5.404 -7.246 18.758 1.00 74.69 86 GLY A N 1
ATOM 688 C CA . GLY A 1 86 ? -6.832 -7.067 18.485 1.00 74.69 86 GLY A CA 1
ATOM 689 C C . GLY A 1 86 ? -7.151 -6.363 17.163 1.00 74.69 86 GLY A C 1
ATOM 690 O O . GLY A 1 86 ? -8.317 -6.333 16.775 1.00 74.69 86 GLY A O 1
ATOM 691 N N . MET A 1 87 ? -6.153 -5.853 16.432 1.00 82.19 87 MET A N 1
ATOM 692 C CA . MET A 1 87 ? -6.338 -5.514 15.018 1.00 82.19 87 MET A CA 1
ATOM 693 C C . MET A 1 87 ? -6.299 -6.784 14.158 1.00 82.19 87 MET A C 1
ATOM 695 O O . MET A 1 87 ? -5.491 -7.678 14.409 1.00 82.19 87 MET A O 1
ATOM 699 N N . ASP A 1 88 ? -7.168 -6.860 13.148 1.00 81.56 88 ASP A N 1
ATOM 700 C CA . ASP A 1 88 ? -7.183 -7.968 12.188 1.00 81.56 88 ASP A CA 1
ATOM 701 C C . ASP A 1 88 ? -6.029 -7.796 11.190 1.00 81.56 88 ASP A C 1
ATOM 703 O O . ASP A 1 88 ? -6.060 -6.913 10.327 1.00 81.56 88 ASP A O 1
ATOM 707 N N . ILE A 1 89 ? -4.970 -8.590 11.370 1.00 83.75 89 ILE A N 1
ATOM 708 C CA . ILE A 1 89 ? -3.764 -8.551 10.538 1.00 83.75 89 ILE A CA 1
ATOM 709 C C . ILE A 1 89 ? -3.722 -9.773 9.636 1.00 83.75 89 ILE A C 1
ATOM 711 O O . ILE A 1 89 ? -3.839 -10.927 10.055 1.00 83.75 89 ILE A O 1
ATOM 715 N N . HIS A 1 90 ? -3.501 -9.495 8.363 1.00 89.44 90 HIS A N 1
ATOM 716 C CA . HIS A 1 90 ? -3.614 -10.447 7.286 1.00 89.44 90 HIS A CA 1
ATOM 717 C C . HIS A 1 90 ? -2.227 -10.980 6.902 1.00 89.44 90 HIS A C 1
ATOM 719 O O . HIS A 1 90 ? -1.485 -10.339 6.167 1.00 89.44 90 HIS A O 1
ATOM 725 N N . GLY A 1 91 ? -1.896 -12.185 7.376 1.00 91.69 91 GLY A N 1
ATOM 726 C CA . GLY A 1 91 ? -0.661 -12.883 6.990 1.00 91.69 91 GLY A CA 1
ATOM 727 C C . GLY A 1 91 ? -0.639 -13.243 5.499 1.00 91.69 91 GLY A C 1
ATOM 728 O O . GLY A 1 91 ? -1.670 -13.725 5.015 1.00 91.69 91 GLY A O 1
ATOM 729 N N . HIS A 1 92 ? 0.475 -13.023 4.792 1.00 93.69 92 HIS A N 1
ATOM 730 C CA . HIS A 1 92 ? 0.653 -13.366 3.367 1.00 93.69 92 HIS A CA 1
ATOM 731 C C . HIS A 1 92 ? 1.782 -14.355 3.057 1.00 93.69 92 HIS A C 1
ATOM 733 O O . HIS A 1 92 ? 1.970 -14.683 1.891 1.00 93.69 92 HIS A O 1
ATOM 739 N N . ASP A 1 93 ? 2.489 -14.853 4.072 1.00 92.06 93 ASP A N 1
ATOM 740 C CA . ASP A 1 93 ? 3.502 -15.912 3.959 1.00 92.06 93 ASP A CA 1
ATOM 741 C C . ASP A 1 93 ? 4.677 -15.577 3.014 1.00 92.06 93 ASP A C 1
ATOM 743 O O . ASP A 1 93 ? 5.386 -16.464 2.549 1.00 92.06 93 ASP A O 1
ATOM 747 N N . GLY A 1 94 ? 4.905 -14.287 2.736 1.00 91.69 94 GLY A N 1
ATOM 748 C CA . GLY A 1 94 ? 5.925 -13.823 1.790 1.00 91.69 94 GLY A CA 1
ATOM 749 C C . GLY A 1 94 ? 5.516 -13.946 0.322 1.00 91.69 94 GLY A C 1
ATOM 750 O O . GLY A 1 94 ? 6.333 -13.687 -0.558 1.00 91.69 94 GLY A O 1
ATOM 751 N N . ASP A 1 95 ? 4.265 -14.314 0.043 1.00 94.38 95 ASP A N 1
ATOM 752 C CA . ASP A 1 95 ? 3.764 -14.552 -1.305 1.00 94.38 95 ASP A CA 1
ATOM 753 C C . ASP A 1 95 ? 3.014 -13.326 -1.858 1.00 94.38 95 ASP A C 1
ATOM 755 O O . ASP A 1 95 ? 1.968 -12.894 -1.354 1.00 94.38 95 ASP A O 1
ATOM 759 N N . ALA A 1 96 ? 3.543 -12.766 -2.949 1.00 93.06 96 ALA A N 1
ATOM 760 C CA . ALA A 1 96 ? 3.003 -11.560 -3.577 1.00 93.06 96 ALA A CA 1
ATOM 761 C C . ALA A 1 96 ? 1.566 -11.753 -4.092 1.00 93.06 96 ALA A C 1
ATOM 763 O O . ALA A 1 96 ? 0.734 -10.848 -3.980 1.00 93.06 96 ALA A O 1
ATOM 764 N N . VAL A 1 97 ? 1.240 -12.940 -4.618 1.00 95.25 97 VAL A N 1
ATOM 765 C CA . VAL A 1 97 ? -0.111 -13.257 -5.104 1.00 95.25 97 VAL A CA 1
ATOM 766 C C . VAL A 1 97 ? -1.098 -13.247 -3.938 1.00 95.25 97 VAL A C 1
ATOM 768 O O . VAL A 1 97 ? -2.184 -12.684 -4.039 1.00 95.25 97 VAL A O 1
ATOM 771 N N . THR A 1 98 ? -0.713 -13.798 -2.799 1.00 95.88 98 THR A N 1
ATOM 772 C CA . THR A 1 98 ? -1.505 -13.859 -1.576 1.00 95.88 98 THR A CA 1
ATOM 773 C C . THR A 1 98 ? -1.746 -12.462 -1.006 1.00 95.88 98 THR A C 1
ATOM 775 O O . THR A 1 98 ? -2.887 -12.134 -0.660 1.00 95.88 98 THR A O 1
ATOM 778 N N . ALA A 1 99 ? -0.721 -11.604 -0.974 1.00 95.69 99 ALA A N 1
ATOM 779 C CA . ALA A 1 99 ? -0.859 -10.198 -0.589 1.00 95.69 99 ALA A CA 1
ATOM 780 C C . ALA A 1 99 ? -1.810 -9.428 -1.529 1.00 95.69 99 ALA A C 1
ATOM 782 O O . ALA A 1 99 ? -2.686 -8.685 -1.069 1.00 95.69 99 ALA A O 1
ATOM 783 N N . LEU A 1 100 ? -1.701 -9.663 -2.841 1.00 96.31 100 LEU A N 1
ATOM 784 C CA . LEU A 1 100 ? -2.575 -9.091 -3.869 1.00 96.31 100 LEU A CA 1
ATOM 785 C C . LEU A 1 100 ? -4.033 -9.514 -3.669 1.00 96.31 100 LEU A C 1
ATOM 787 O O . LEU A 1 100 ? -4.922 -8.659 -3.670 1.00 96.31 100 LEU A O 1
ATOM 791 N N . ARG A 1 101 ? -4.298 -10.807 -3.441 1.00 96.75 101 ARG A N 1
ATOM 792 C CA . ARG A 1 101 ? -5.659 -11.320 -3.204 1.00 96.75 101 ARG A CA 1
ATOM 793 C C . ARG A 1 101 ? -6.299 -10.661 -1.986 1.00 96.75 101 ARG A C 1
ATOM 795 O O . ARG A 1 101 ? -7.409 -10.143 -2.087 1.00 96.75 101 ARG A O 1
ATOM 802 N N . LYS A 1 102 ? -5.577 -10.606 -0.861 1.00 96.38 102 LYS A N 1
ATOM 803 C CA . LYS A 1 102 ? -6.063 -9.985 0.385 1.00 96.38 102 LYS A CA 1
ATOM 804 C C . LYS A 1 102 ? -6.338 -8.499 0.202 1.00 96.38 102 LYS A C 1
ATOM 806 O O . LYS A 1 102 ? -7.396 -8.025 0.607 1.00 96.38 102 LYS A O 1
ATOM 811 N N . THR A 1 103 ? -5.431 -7.791 -0.468 1.00 96.88 103 THR A N 1
ATOM 812 C CA . THR A 1 103 ? -5.606 -6.377 -0.815 1.00 96.88 103 THR A CA 1
ATOM 813 C C . THR A 1 103 ? -6.852 -6.161 -1.670 1.00 96.88 103 THR A C 1
ATOM 815 O O . THR A 1 103 ? -7.688 -5.316 -1.343 1.00 96.88 103 THR A O 1
ATOM 818 N N . ARG A 1 104 ? -7.023 -6.948 -2.738 1.00 96.62 104 ARG A N 1
ATOM 819 C CA . ARG A 1 104 ? -8.178 -6.851 -3.638 1.00 96.62 104 ARG A CA 1
ATOM 820 C C . ARG A 1 104 ? -9.490 -7.127 -2.908 1.00 96.62 104 ARG A C 1
ATOM 822 O O . ARG A 1 104 ? -10.443 -6.369 -3.081 1.00 96.62 104 ARG A O 1
ATOM 829 N N . ASP A 1 105 ? -9.565 -8.202 -2.126 1.00 95.75 105 ASP A N 1
ATOM 830 C CA . ASP A 1 105 ? -10.802 -8.609 -1.447 1.00 95.75 105 ASP A CA 1
ATOM 831 C C . ASP A 1 105 ? -11.194 -7.610 -0.360 1.00 95.75 105 ASP A C 1
ATOM 833 O O . ASP A 1 105 ? -12.362 -7.223 -0.253 1.00 95.75 105 ASP A O 1
ATOM 837 N N . TRP A 1 106 ? -10.205 -7.105 0.379 1.00 96.88 106 TRP A N 1
ATOM 838 C CA . TRP A 1 106 ? -10.409 -6.015 1.320 1.00 96.88 106 TRP A CA 1
ATOM 839 C C . TRP A 1 106 ? -10.911 -4.746 0.619 1.00 96.88 106 TRP A C 1
ATOM 841 O O . TRP A 1 106 ? -11.917 -4.178 1.049 1.00 96.88 106 TRP A O 1
ATOM 851 N N . LEU A 1 107 ? -10.287 -4.333 -0.494 1.00 96.56 107 LEU A N 1
ATOM 852 C CA . LEU A 1 107 ? -10.718 -3.170 -1.279 1.00 96.56 107 LEU A CA 1
ATOM 853 C C . LEU A 1 107 ? -12.153 -3.328 -1.793 1.00 96.56 107 LEU A C 1
ATOM 855 O O . LEU A 1 107 ? -12.938 -2.380 -1.700 1.00 96.56 107 LEU A O 1
ATOM 859 N N . ALA A 1 108 ? -12.518 -4.505 -2.306 1.00 95.81 108 ALA A N 1
ATOM 860 C CA . ALA A 1 108 ? -13.877 -4.794 -2.761 1.00 95.81 108 ALA A CA 1
ATOM 861 C C . ALA A 1 108 ? -14.890 -4.630 -1.615 1.00 95.81 108 ALA A C 1
ATOM 863 O O . ALA A 1 108 ? -15.917 -3.969 -1.785 1.00 95.81 108 ALA A O 1
ATOM 864 N N . ASN A 1 109 ? -14.561 -5.146 -0.428 1.00 94.44 109 ASN A N 1
ATOM 865 C CA . ASN A 1 109 ? -15.408 -5.051 0.758 1.00 94.44 109 ASN A CA 1
ATOM 866 C C . ASN A 1 109 ? -15.587 -3.599 1.244 1.00 94.44 109 ASN A C 1
ATOM 868 O O . ASN A 1 109 ? -16.710 -3.137 1.454 1.00 94.44 109 ASN A O 1
ATOM 872 N N . VAL A 1 110 ? -14.493 -2.844 1.399 1.00 95.19 110 VAL A N 1
ATOM 873 C CA . VAL A 1 110 ? -14.556 -1.496 1.997 1.00 95.19 110 VAL A CA 1
ATOM 874 C C . VAL A 1 110 ? -15.042 -0.418 1.034 1.00 95.19 110 VAL A C 1
ATOM 876 O O . VAL A 1 110 ? -15.648 0.560 1.477 1.00 95.19 110 VAL A O 1
ATOM 879 N N . SER A 1 111 ? -14.789 -0.576 -0.268 1.00 94.06 111 SER A N 1
ATOM 880 C CA . SER A 1 111 ? -15.204 0.396 -1.286 1.00 94.06 111 SER A CA 1
ATOM 881 C C . SER A 1 111 ? -16.587 0.111 -1.869 1.00 94.06 111 SER A C 1
ATOM 883 O O . SER A 1 111 ? -17.190 1.020 -2.436 1.00 94.06 111 SER A O 1
ATOM 885 N N . ARG A 1 112 ? -17.083 -1.132 -1.745 1.00 90.75 112 ARG A N 1
ATOM 886 C CA . ARG A 1 112 ? -18.297 -1.641 -2.412 1.00 90.75 112 ARG A CA 1
ATOM 887 C C . ARG A 1 112 ? -18.284 -1.474 -3.937 1.00 90.75 112 ARG A C 1
ATOM 889 O O . ARG A 1 112 ? -19.336 -1.477 -4.571 1.00 90.75 112 ARG A O 1
ATOM 896 N N . ARG A 1 113 ? -17.102 -1.305 -4.536 1.00 92.38 113 ARG A N 1
ATOM 897 C CA . ARG A 1 113 ? -16.934 -1.223 -5.989 1.00 92.38 113 ARG A CA 1
ATOM 898 C C . ARG A 1 113 ? -16.839 -2.624 -6.573 1.00 92.38 113 ARG A C 1
ATOM 900 O O . ARG A 1 113 ? -16.271 -3.528 -5.963 1.00 92.38 113 ARG A O 1
ATOM 907 N N . GLN A 1 114 ? -17.333 -2.778 -7.795 1.00 93.12 114 GLN A N 1
ATOM 908 C CA . GLN A 1 114 ? -17.073 -3.978 -8.573 1.00 93.12 114 GLN A CA 1
ATOM 909 C C . GLN A 1 114 ? -15.616 -3.953 -9.044 1.00 93.12 114 GLN A C 1
ATOM 911 O O . GLN A 1 114 ? -15.230 -3.116 -9.858 1.00 93.12 114 GLN A O 1
ATOM 916 N N . LEU A 1 115 ? -14.806 -4.853 -8.490 1.00 94.38 115 LEU A N 1
ATOM 917 C CA . LEU A 1 115 ? -13.414 -5.057 -8.885 1.00 94.38 115 LEU A CA 1
ATOM 918 C C . LEU A 1 115 ? -13.283 -6.381 -9.647 1.00 94.38 115 LEU A C 1
ATOM 920 O O . LEU A 1 115 ? -13.990 -7.334 -9.291 1.00 94.38 115 LEU A O 1
ATOM 924 N N . PRO A 1 116 ? -12.356 -6.491 -10.620 1.00 94.00 116 PRO A N 1
ATOM 925 C CA . PRO A 1 116 ? -11.997 -7.769 -11.231 1.00 94.00 116 PRO A CA 1
ATOM 926 C C . PRO A 1 116 ? -11.729 -8.843 -10.173 1.00 94.00 116 PRO A C 1
ATOM 928 O O . PRO A 1 116 ? -11.324 -8.522 -9.052 1.00 94.00 116 PRO A O 1
ATOM 931 N N . SER A 1 117 ? -11.983 -10.112 -10.501 1.00 95.06 117 SER A N 1
ATOM 932 C CA . SER A 1 117 ? -11.725 -11.208 -9.564 1.00 95.06 117 SER A CA 1
ATOM 933 C C . SER A 1 117 ? -10.249 -11.259 -9.183 1.00 95.06 117 SER A C 1
ATOM 935 O O . SER A 1 117 ? -9.376 -10.895 -9.972 1.00 95.06 117 SER A O 1
ATOM 937 N N . ALA A 1 118 ? -9.981 -11.752 -7.978 1.00 95.12 118 ALA A N 1
ATOM 938 C CA . ALA A 1 118 ? -8.632 -11.999 -7.498 1.00 95.12 118 ALA A CA 1
ATOM 939 C C . ALA A 1 118 ? -7.810 -12.814 -8.520 1.00 95.12 118 ALA A C 1
ATOM 941 O O . ALA A 1 118 ? -6.705 -12.414 -8.864 1.00 95.12 118 ALA A O 1
ATOM 942 N N . ASP A 1 119 ? -8.401 -13.863 -9.108 1.00 94.81 119 ASP A N 1
ATOM 943 C CA . ASP A 1 119 ? -7.750 -14.690 -10.135 1.00 94.81 119 ASP A CA 1
ATOM 944 C C . ASP A 1 119 ? -7.394 -13.911 -11.399 1.00 94.81 119 ASP A C 1
ATOM 946 O O . ASP A 1 119 ? -6.318 -14.110 -11.956 1.00 94.81 119 ASP A O 1
ATOM 950 N N . ARG A 1 120 ? -8.279 -13.019 -11.863 1.00 94.19 120 ARG A N 1
ATOM 951 C CA . ARG A 1 120 ? -7.999 -12.200 -13.046 1.00 94.19 120 ARG A CA 1
ATOM 952 C C . ARG A 1 120 ? -6.840 -11.244 -12.782 1.00 94.19 120 ARG A C 1
ATOM 954 O O . ARG A 1 120 ? -5.965 -11.124 -13.631 1.00 94.19 120 ARG A O 1
ATOM 961 N N . VAL A 1 121 ? -6.823 -10.588 -11.621 1.00 93.94 121 VAL A N 1
ATOM 962 C CA . VAL A 1 121 ? -5.727 -9.680 -11.248 1.00 93.94 121 VAL A CA 1
ATOM 963 C C . VAL A 1 121 ? -4.417 -10.457 -11.073 1.00 93.94 121 VAL A C 1
ATOM 965 O O . VAL A 1 121 ? -3.385 -10.006 -11.554 1.00 93.94 121 VAL A O 1
ATOM 968 N N . SER A 1 122 ? -4.450 -11.649 -10.465 1.00 94.88 122 SER A N 1
ATOM 969 C CA . SER A 1 122 ? -3.268 -12.511 -10.335 1.00 94.88 122 SER A CA 1
ATOM 970 C C . SER A 1 122 ? -2.715 -12.967 -11.685 1.00 94.88 122 SER A C 1
ATOM 972 O O . SER A 1 122 ? -1.503 -12.929 -11.863 1.00 94.88 122 SER A O 1
ATOM 974 N N . ARG A 1 123 ? -3.574 -13.346 -12.644 1.00 94.50 123 ARG A N 1
ATOM 975 C CA . ARG A 1 123 ? -3.129 -13.690 -14.004 1.00 94.50 123 ARG A CA 1
ATOM 976 C C . ARG A 1 123 ? -2.464 -12.505 -14.695 1.00 94.50 123 ARG A C 1
ATOM 978 O O . ARG A 1 123 ? -1.379 -12.668 -15.227 1.00 94.50 123 ARG A O 1
ATOM 985 N N . LEU A 1 124 ? -3.077 -11.319 -14.633 1.00 93.62 124 LEU A N 1
ATOM 986 C CA . LEU A 1 124 ? -2.488 -10.102 -15.203 1.00 93.62 124 LEU A CA 1
ATOM 987 C C . LEU A 1 124 ? -1.125 -9.788 -14.582 1.00 93.62 124 LEU A C 1
ATOM 989 O O . LEU A 1 124 ? -0.182 -9.504 -15.306 1.00 93.62 124 LEU A O 1
ATOM 993 N N . PHE A 1 125 ? -1.011 -9.888 -13.256 1.00 93.75 125 PHE A N 1
ATOM 994 C CA . PHE A 1 125 ? 0.260 -9.706 -12.560 1.00 93.75 125 PHE A CA 1
ATOM 995 C C . PHE A 1 125 ? 1.321 -10.703 -13.044 1.00 93.75 125 PHE A C 1
ATOM 997 O O . PHE A 1 125 ? 2.425 -10.299 -13.385 1.00 93.75 125 PHE A O 1
ATOM 1004 N N . GLN A 1 126 ? 0.986 -11.992 -13.121 1.00 94.69 126 GLN A N 1
ATOM 1005 C CA . GLN A 1 126 ? 1.917 -13.028 -13.576 1.00 94.69 126 GLN A CA 1
ATOM 1006 C C . GLN A 1 126 ? 2.340 -12.835 -15.036 1.00 94.69 126 GLN A C 1
ATOM 1008 O O . GLN A 1 126 ? 3.522 -12.964 -15.335 1.00 94.69 126 GLN A O 1
ATOM 1013 N N . SER A 1 127 ? 1.402 -12.502 -15.928 1.00 95.00 127 SER A N 1
ATOM 1014 C CA . SER A 1 127 ? 1.702 -12.213 -17.333 1.00 95.00 127 SER A CA 1
ATOM 1015 C C . SER A 1 127 ? 2.609 -10.992 -17.471 1.00 95.00 127 SER A C 1
ATOM 1017 O O . SER A 1 127 ? 3.626 -11.077 -18.145 1.00 95.00 127 SER A O 1
ATOM 1019 N N . PHE A 1 128 ? 2.315 -9.901 -16.758 1.00 94.88 128 PHE A N 1
ATOM 1020 C CA . PHE A 1 128 ? 3.183 -8.725 -16.757 1.00 94.88 128 PHE A CA 1
ATOM 1021 C C . PHE A 1 128 ? 4.594 -9.057 -16.260 1.00 94.88 128 PHE A C 1
ATOM 1023 O O . PHE A 1 128 ? 5.569 -8.677 -16.894 1.00 94.88 128 PHE A O 1
ATOM 1030 N N . MET A 1 129 ? 4.721 -9.796 -15.153 1.00 94.62 129 MET A N 1
ATOM 1031 C CA . MET A 1 129 ? 6.033 -10.181 -14.621 1.00 94.62 129 MET A CA 1
ATOM 1032 C C . MET A 1 129 ? 6.815 -11.094 -15.577 1.00 94.62 129 MET A C 1
ATOM 1034 O O . MET A 1 129 ? 8.042 -11.055 -15.568 1.00 94.62 129 MET A O 1
ATOM 1038 N N . ALA A 1 130 ? 6.130 -11.900 -16.394 1.00 95.19 130 ALA A N 1
ATOM 1039 C CA . ALA A 1 130 ? 6.764 -12.713 -17.429 1.00 95.19 130 ALA A CA 1
ATOM 1040 C C . ALA A 1 130 ? 7.262 -11.869 -18.616 1.00 95.19 130 ALA A C 1
ATOM 1042 O O . ALA A 1 130 ? 8.317 -12.171 -19.170 1.00 95.19 130 ALA A O 1
ATOM 1043 N N . ASP A 1 131 ? 6.538 -10.803 -18.967 1.00 95.50 131 ASP A N 1
ATOM 1044 C CA . ASP A 1 131 ? 6.888 -9.904 -20.073 1.00 95.50 131 ASP A CA 1
ATOM 1045 C C . ASP A 1 131 ? 7.883 -8.803 -19.658 1.00 95.50 131 ASP A C 1
ATOM 1047 O O . ASP A 1 131 ? 8.600 -8.263 -20.503 1.00 95.50 131 ASP A O 1
ATOM 1051 N N . LEU A 1 132 ? 7.964 -8.484 -18.361 1.00 95.62 132 LEU A N 1
ATOM 1052 C CA . LEU A 1 132 ? 8.800 -7.415 -17.808 1.00 95.62 132 LEU A CA 1
ATOM 1053 C C . LEU A 1 132 ? 10.267 -7.476 -18.268 1.00 95.62 132 LEU A C 1
ATOM 1055 O O . LEU A 1 132 ? 10.769 -6.426 -18.661 1.00 95.62 132 LEU A O 1
ATOM 1059 N N . PRO A 1 133 ? 10.966 -8.631 -18.288 1.00 96.75 133 PRO A N 1
ATOM 1060 C CA . PRO A 1 133 ? 12.353 -8.678 -18.752 1.00 96.75 133 PRO A CA 1
ATOM 1061 C C . PRO A 1 133 ? 12.534 -8.200 -20.195 1.00 96.75 133 PRO A C 1
ATOM 1063 O O . PRO A 1 133 ? 13.499 -7.502 -20.490 1.00 96.75 133 PRO A O 1
ATOM 1066 N N . MET A 1 134 ? 11.5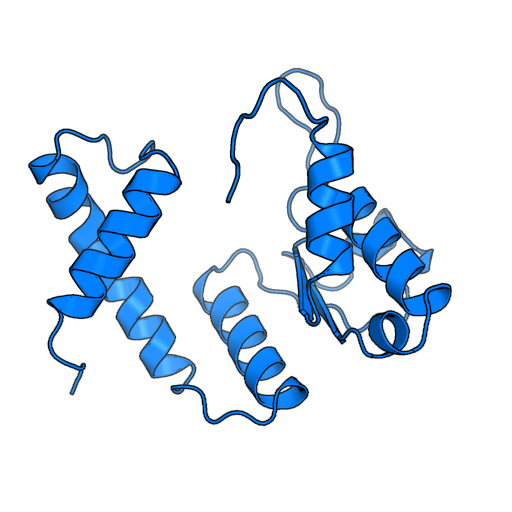97 -8.539 -21.086 1.00 95.62 134 MET A N 1
ATOM 1067 C CA . MET A 1 134 ? 11.630 -8.099 -22.483 1.00 95.62 134 MET A CA 1
ATOM 1068 C C . MET A 1 134 ? 11.314 -6.604 -22.591 1.00 95.62 134 MET A C 1
ATOM 1070 O O . MET A 1 134 ? 12.053 -5.875 -23.241 1.00 95.62 134 MET A O 1
ATOM 1074 N N . LEU A 1 135 ? 10.274 -6.131 -21.894 1.00 95.06 135 LEU A N 1
ATOM 1075 C CA . LEU A 1 135 ? 9.896 -4.712 -21.879 1.00 95.06 135 LEU A CA 1
ATOM 1076 C C . LEU A 1 135 ? 11.007 -3.819 -21.311 1.00 95.06 135 LEU A C 1
ATOM 1078 O O . LEU A 1 135 ? 11.232 -2.716 -21.806 1.00 95.06 135 LEU A O 1
ATOM 1082 N N . ALA A 1 136 ? 11.687 -4.289 -20.263 1.00 96.25 136 ALA A N 1
ATOM 1083 C CA . ALA A 1 136 ? 12.829 -3.606 -19.675 1.00 96.25 136 ALA A CA 1
ATOM 1084 C C . ALA A 1 136 ? 14.003 -3.569 -20.660 1.00 96.25 136 ALA A C 1
ATOM 1086 O O . ALA A 1 136 ? 14.550 -2.494 -20.892 1.00 96.25 136 ALA A O 1
ATOM 1087 N N . ALA A 1 137 ? 14.332 -4.698 -21.298 1.00 95.50 137 ALA A N 1
ATOM 1088 C CA . ALA A 1 137 ? 15.418 -4.782 -22.273 1.00 95.50 137 ALA A CA 1
ATOM 1089 C C . ALA A 1 137 ? 15.189 -3.891 -23.507 1.00 95.50 137 ALA A C 1
ATOM 1091 O O . ALA A 1 137 ? 16.119 -3.210 -23.936 1.00 95.50 137 ALA A O 1
ATOM 1092 N N . ASP A 1 138 ? 13.962 -3.837 -24.034 1.00 94.25 138 ASP A N 1
ATOM 1093 C CA . ASP A 1 138 ? 13.588 -2.974 -25.168 1.00 94.25 138 ASP A CA 1
ATOM 1094 C C . ASP A 1 138 ? 13.781 -1.479 -24.863 1.00 94.25 138 ASP A C 1
ATOM 1096 O O . ASP A 1 138 ? 13.969 -0.665 -25.768 1.00 94.25 138 ASP A O 1
ATOM 1100 N N . LEU A 1 139 ? 13.733 -1.117 -23.580 1.00 94.50 139 LEU A N 1
ATOM 1101 C CA . LEU A 1 139 ? 13.938 0.236 -23.071 1.00 94.50 139 LEU A CA 1
ATOM 1102 C C . LEU A 1 139 ? 15.322 0.425 -22.426 1.00 94.50 139 LEU A C 1
ATOM 1104 O O . LEU A 1 139 ? 15.553 1.444 -21.780 1.00 94.50 139 LEU A O 1
ATOM 1108 N N . GLU A 1 140 ? 16.231 -0.538 -22.609 1.00 96.31 140 GLU A N 1
ATOM 1109 C CA . GLU A 1 140 ? 17.603 -0.537 -22.082 1.00 96.31 140 GLU A CA 1
ATOM 1110 C C . GLU A 1 140 ? 17.691 -0.427 -20.545 1.00 96.31 140 GLU A C 1
ATOM 1112 O O . GLU A 1 140 ? 18.669 0.080 -19.991 1.00 96.31 140 GLU A O 1
ATOM 1117 N N . PHE A 1 141 ? 16.684 -0.943 -19.836 1.00 96.69 141 PHE A N 1
ATOM 1118 C CA . PHE A 1 141 ? 16.689 -1.080 -18.382 1.00 96.69 141 PHE A CA 1
ATOM 1119 C C . PHE A 1 141 ? 17.094 -2.490 -17.937 1.00 96.69 141 PHE A C 1
ATOM 1121 O O . PHE A 1 141 ? 16.761 -3.491 -18.570 1.00 96.69 141 PHE A O 1
ATOM 1128 N N . ASP A 1 142 ? 17.746 -2.566 -16.777 1.00 94.62 142 ASP A N 1
ATOM 1129 C CA . ASP A 1 142 ? 17.871 -3.808 -16.016 1.00 94.62 142 ASP A CA 1
ATOM 1130 C C . ASP A 1 142 ? 16.527 -4.108 -15.313 1.00 94.62 142 ASP A C 1
ATOM 1132 O O . ASP A 1 142 ? 16.054 -3.270 -14.534 1.00 94.62 142 ASP A O 1
ATOM 1136 N N . PRO A 1 143 ? 15.887 -5.268 -15.571 1.00 92.31 143 PRO A N 1
ATOM 1137 C CA . PRO A 1 143 ? 14.577 -5.603 -15.013 1.00 92.31 143 PRO A CA 1
ATOM 1138 C C . PRO A 1 143 ? 14.545 -5.660 -13.481 1.00 92.31 143 PRO A C 1
ATOM 1140 O O . PRO A 1 143 ? 13.482 -5.442 -12.899 1.00 92.31 143 PRO A O 1
ATOM 1143 N N . ASP A 1 144 ? 15.682 -5.905 -12.825 1.00 92.88 144 ASP A N 1
ATOM 1144 C CA . ASP A 1 144 ? 15.753 -5.984 -11.363 1.00 92.88 144 ASP A CA 1
ATOM 1145 C C . ASP A 1 144 ? 15.893 -4.604 -10.698 1.00 92.88 144 ASP A C 1
ATOM 1147 O O . ASP A 1 144 ? 15.687 -4.464 -9.488 1.00 92.88 144 ASP A O 1
ATOM 1151 N N . THR A 1 145 ? 16.226 -3.566 -11.473 1.00 94.25 145 THR A N 1
ATOM 1152 C CA . THR A 1 145 ? 16.535 -2.224 -10.956 1.00 94.25 145 THR A CA 1
ATOM 1153 C C . THR A 1 145 ? 15.800 -1.090 -11.679 1.00 94.25 145 THR A C 1
ATOM 1155 O O . THR A 1 145 ? 16.181 0.076 -11.558 1.00 94.25 145 THR A O 1
ATOM 1158 N N . VAL A 1 146 ? 14.694 -1.400 -12.371 1.00 94.12 146 VAL A N 1
ATOM 1159 C CA . VAL A 1 146 ? 13.845 -0.401 -13.044 1.00 94.12 146 VAL A CA 1
ATOM 1160 C C . VAL A 1 146 ? 13.375 0.672 -12.044 1.00 94.12 146 VAL A C 1
ATOM 1162 O O . VAL A 1 146 ? 12.732 0.339 -11.039 1.00 94.12 146 VAL A O 1
ATOM 1165 N N . PRO A 1 147 ? 13.632 1.970 -12.300 1.00 93.94 147 PRO A N 1
ATOM 1166 C CA . PRO A 1 147 ? 13.102 3.048 -11.474 1.00 93.94 147 PRO A CA 1
ATOM 1167 C C . PRO A 1 147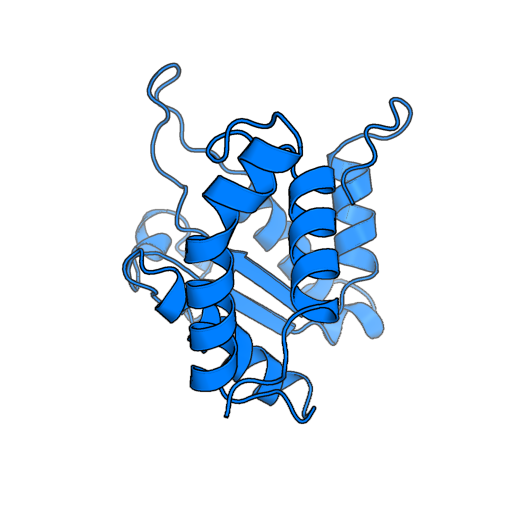 ? 11.573 2.997 -11.400 1.00 93.94 147 PRO A C 1
ATOM 1169 O O . PRO A 1 147 ? 10.898 2.740 -12.394 1.00 93.94 147 PRO A O 1
ATOM 1172 N N . TYR A 1 148 ? 11.001 3.307 -10.233 1.00 89.62 148 TYR A N 1
ATOM 1173 C CA . TYR A 1 148 ? 9.556 3.170 -9.997 1.00 89.62 148 TYR A CA 1
ATOM 1174 C C . TYR A 1 148 ? 8.684 3.893 -11.041 1.00 89.62 148 TYR A C 1
ATOM 1176 O O . TYR A 1 148 ? 7.665 3.359 -11.472 1.00 89.62 148 TYR A O 1
ATOM 1184 N N . VAL A 1 149 ? 9.082 5.098 -11.462 1.00 91.81 149 VAL A N 1
ATOM 1185 C CA . VAL A 1 149 ? 8.327 5.893 -12.448 1.00 91.81 149 VAL A CA 1
ATOM 1186 C C . VAL A 1 149 ? 8.287 5.204 -13.814 1.00 91.81 149 VAL A C 1
ATOM 1188 O O . VAL A 1 149 ? 7.259 5.237 -14.490 1.00 91.81 149 VAL A O 1
ATOM 1191 N N . ASP A 1 150 ? 9.378 4.562 -14.220 1.00 95.00 150 ASP A N 1
ATOM 1192 C CA . ASP A 1 150 ? 9.452 3.848 -15.493 1.00 95.00 150 ASP A CA 1
ATOM 1193 C C . ASP A 1 150 ? 8.757 2.489 -15.403 1.00 95.00 150 ASP A C 1
ATOM 1195 O O . ASP A 1 150 ? 8.015 2.127 -16.314 1.00 95.00 150 ASP A O 1
ATOM 1199 N N . PHE A 1 151 ? 8.855 1.808 -14.258 1.00 94.88 151 PHE A N 1
ATOM 1200 C CA . PHE A 1 151 ? 8.070 0.608 -13.973 1.00 94.88 151 PHE A CA 1
ATOM 1201 C C . PHE A 1 151 ? 6.559 0.883 -14.066 1.00 94.88 151 PHE A C 1
ATOM 1203 O O . PHE A 1 151 ? 5.831 0.139 -14.720 1.00 94.88 151 PHE A O 1
ATOM 1210 N N . GLU A 1 152 ? 6.071 1.981 -13.476 1.00 94.19 152 GLU A N 1
ATOM 1211 C CA . GLU A 1 152 ? 4.661 2.388 -13.572 1.00 94.19 152 GLU A CA 1
ATOM 1212 C C . GLU A 1 152 ? 4.238 2.613 -15.032 1.00 94.19 152 GLU A C 1
ATOM 1214 O O . GLU A 1 152 ? 3.182 2.139 -15.457 1.00 94.19 152 GLU A O 1
ATOM 1219 N N . ARG A 1 153 ? 5.079 3.283 -15.829 1.00 93.81 153 ARG A N 1
ATOM 1220 C CA . ARG A 1 153 ? 4.825 3.499 -17.263 1.00 93.81 153 ARG A CA 1
ATOM 1221 C C . ARG A 1 153 ? 4.794 2.191 -18.047 1.00 93.81 153 ARG A C 1
ATOM 1223 O O . ARG A 1 153 ? 3.906 2.033 -18.883 1.00 93.81 153 ARG A O 1
ATOM 1230 N N . MET A 1 154 ? 5.708 1.261 -17.766 1.00 94.88 154 MET A N 1
ATOM 1231 C CA . MET A 1 154 ? 5.726 -0.071 -18.380 1.00 94.88 154 MET A CA 1
ATOM 1232 C C . MET A 1 154 ? 4.440 -0.838 -18.062 1.00 94.88 154 MET A C 1
ATOM 1234 O O . MET 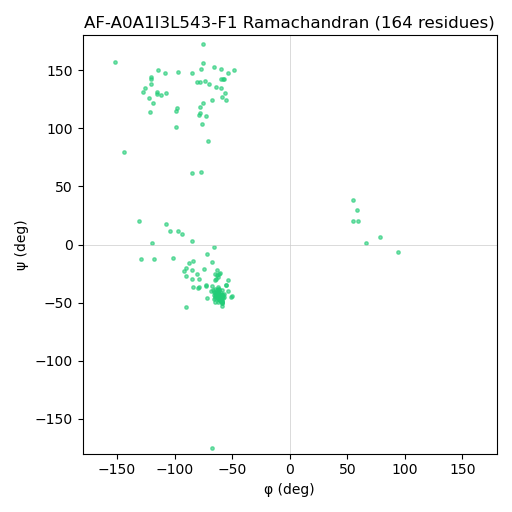A 1 154 ? 3.808 -1.356 -18.978 1.00 94.88 154 MET A O 1
ATOM 1238 N N . VAL A 1 155 ? 4.000 -0.850 -16.796 1.00 94.56 155 VAL A N 1
ATOM 1239 C CA . VAL A 1 155 ? 2.738 -1.492 -16.385 1.00 94.56 155 VAL A CA 1
ATOM 1240 C C . VAL A 1 155 ? 1.548 -0.892 -17.133 1.00 94.56 155 VAL A C 1
ATOM 1242 O O . VAL A 1 155 ? 0.720 -1.630 -17.665 1.00 94.56 155 VAL A O 1
ATOM 1245 N N . VAL A 1 156 ? 1.443 0.440 -17.188 1.00 93.38 156 VAL A N 1
ATOM 1246 C CA . VAL A 1 156 ? 0.331 1.120 -17.870 1.00 93.38 156 VAL A CA 1
ATOM 1247 C C . VAL A 1 156 ? 0.355 0.844 -19.372 1.00 93.38 156 VAL A C 1
ATOM 1249 O O . VAL A 1 156 ? -0.682 0.504 -19.937 1.00 93.38 156 VAL A O 1
ATOM 1252 N N . GLY A 1 157 ? 1.520 0.955 -20.013 1.00 93.38 157 GLY A N 1
ATOM 1253 C CA . GLY A 1 157 ? 1.684 0.665 -21.437 1.00 93.38 157 GLY A CA 1
ATOM 1254 C C . GLY A 1 157 ? 1.303 -0.775 -21.773 1.00 93.38 157 GLY A C 1
ATOM 1255 O O . GLY A 1 157 ? 0.516 -0.999 -22.690 1.00 93.38 157 GLY A O 1
ATOM 1256 N N . TRP A 1 158 ? 1.779 -1.730 -20.972 1.00 95.06 158 TRP A N 1
ATOM 1257 C CA . TRP A 1 158 ? 1.460 -3.149 -21.112 1.00 95.06 158 TRP A CA 1
ATOM 1258 C C . TRP A 1 158 ? -0.033 -3.438 -20.918 1.00 95.06 158 TRP A C 1
ATOM 1260 O O . TRP A 1 158 ? -0.634 -4.161 -21.704 1.00 95.06 158 TRP A O 1
ATOM 1270 N N . LEU A 1 159 ? -0.681 -2.830 -19.919 1.00 92.12 159 LEU A N 1
ATOM 1271 C CA . LEU A 1 159 ? -2.121 -3.009 -19.692 1.00 92.12 159 LEU A CA 1
ATOM 1272 C C . LEU A 1 159 ? -2.987 -2.465 -20.836 1.00 92.12 159 LEU A C 1
ATOM 1274 O O . LEU A 1 159 ? -4.088 -2.971 -21.047 1.00 92.12 159 LEU A O 1
ATOM 1278 N N . LEU A 1 160 ? -2.530 -1.420 -21.531 1.00 90.56 160 LEU A N 1
ATOM 1279 C CA . LEU A 1 160 ? -3.247 -0.826 -22.662 1.00 90.56 160 LEU A CA 1
ATOM 1280 C C . LEU A 1 160 ? -3.055 -1.610 -23.966 1.00 90.56 160 LEU A C 1
ATOM 1282 O O . LEU A 1 160 ? -3.919 -1.528 -24.839 1.00 90.56 160 LEU A O 1
ATOM 1286 N N . SER A 1 161 ? -1.950 -2.347 -24.108 1.00 85.81 161 SER A N 1
ATOM 1287 C CA . SER A 1 161 ? -1.680 -3.208 -25.266 1.00 85.81 161 SER A CA 1
ATOM 1288 C C . SER A 1 161 ? -2.157 -4.650 -25.077 1.00 85.81 161 SER A C 1
ATOM 1290 O O . SER A 1 161 ? -2.395 -5.341 -26.066 1.00 85.81 161 SER A O 1
ATOM 1292 N N . ALA A 1 162 ? -2.319 -5.107 -23.833 1.00 74.06 162 ALA A N 1
ATOM 1293 C CA . ALA A 1 162 ? -2.804 -6.443 -23.529 1.00 74.06 162 ALA A CA 1
ATOM 1294 C C . ALA A 1 162 ? -4.277 -6.611 -23.943 1.00 74.06 162 ALA A C 1
ATOM 1296 O O . ALA A 1 162 ? -5.164 -5.892 -23.471 1.00 74.06 162 ALA A O 1
ATOM 1297 N N . GLU A 1 163 ? -4.564 -7.612 -24.781 1.00 60.41 163 GLU A N 1
ATOM 1298 C CA . GLU A 1 163 ? -5.939 -8.079 -24.963 1.00 60.41 163 GLU A CA 1
ATOM 1299 C C . GLU A 1 163 ? -6.489 -8.574 -23.611 1.00 60.41 163 GLU A C 1
ATOM 1301 O O . GLU A 1 163 ? -5.748 -9.165 -22.815 1.00 60.41 163 GLU A O 1
ATOM 1306 N N . PRO A 1 164 ? -7.776 -8.331 -23.292 1.00 54.75 164 PRO A N 1
ATOM 1307 C CA . PRO A 1 164 ? -8.349 -8.835 -22.055 1.00 54.75 164 PRO A CA 1
ATOM 1308 C C . PRO A 1 164 ? -8.165 -10.359 -22.006 1.00 54.75 164 PRO A C 1
ATOM 1310 O O . PRO A 1 164 ? -8.497 -11.030 -22.983 1.00 54.75 164 PRO A O 1
ATOM 1313 N N . PRO A 1 165 ? -7.648 -10.918 -20.893 1.00 48.75 165 PRO A N 1
ATOM 1314 C CA . PRO A 1 165 ? -7.452 -12.356 -20.800 1.00 48.75 165 PRO A CA 1
ATOM 1315 C C . PRO A 1 165 ? -8.801 -13.064 -21.006 1.00 48.75 165 PRO A C 1
ATOM 1317 O O . PRO A 1 165 ? -9.812 -12.528 -20.529 1.00 48.75 165 PRO A O 1
ATOM 1320 N N . PRO A 1 166 ? -8.812 -14.226 -21.690 1.00 47.59 166 PRO A N 1
ATOM 1321 C CA . PRO A 1 166 ? -10.033 -14.966 -21.998 1.00 47.59 166 PRO A CA 1
ATOM 1322 C C . PRO A 1 166 ? -10.849 -15.325 -20.746 1.00 47.59 166 PRO A C 1
ATOM 1324 O O . PRO A 1 166 ? -10.264 -15.463 -19.638 1.00 47.59 166 PRO A O 1
#

Sequence (166 aa):
MELDDGGQTRIDKLYGLIGECRYGIHDLSRTELDDVYQLPRFNMPLELGLFLGAKRFGGQGQSAKRLLILDVGRYRYQRFISDLAGMDIHGHDGDAVTALRKTRDWLANVSRRQLPSADRVSRLFQSFMADLPMLAADLEFDPDTVPYVDFERMVVGWLLSAEPPP